Protein 7E4J (pdb70)

Sequence (176 aa):
MS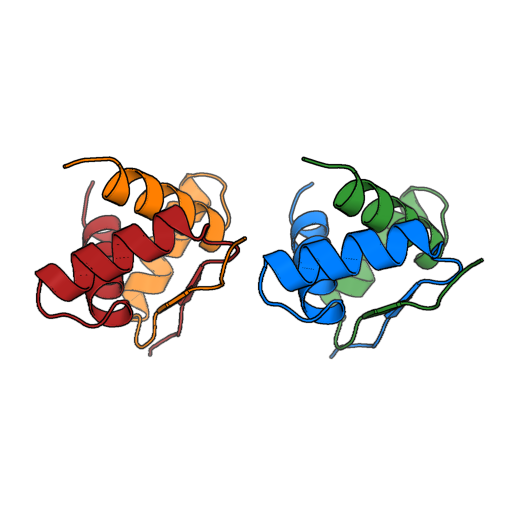AMVQIRNVPDELLHELKARAAAQRMSLSDFLLARLAEIAEEPMSAMVQIRNVPDELLHELKARAAAQRMSLSDFLLARLAEIAEEPMSAMVQIRNVPDELLHELKARAAAQRMSLSDFLLARLAEIAEEPMSAMVQIRNVPDELLHELKARAAAQRMSLSDFLLARLAEIAEEP

Radius of gyration: 18.6 Å; Cα contacts (8 Å, |Δi|>4): 212; chains: 4; bounding box: 45×41×49 Å

Organism: Mycobacterium tuberculosis (strain ATCC 25618 / H37Rv) (NCBI:txid83332)

Nearest PDB structures (foldseek):
  2bsq-assembly1_F  TM=9.456E-01  e=4.702E-01  Neisseria gonorrhoeae
  2bsq-assembly1_E  TM=9.578E-01  e=5.821E-01  Neisseria gonorrhoeae
  6gts-assembly1_C-2  TM=9.190E-01  e=1.468E+00  Escherichia coli
  7e4j-assembly1_C  TM=1.009E+00  e=2.025E-05  Mycobacterium tuberculosis
  2bsq-assembly1_E  TM=9.385E-01  e=6.826E-01  Neisseria gonorrhoeae

Secondary structure (DSSP, 8-state):
-EEEEEEEEEEHHHHHHHHHHHHHTT--HHHHHHHHHHHHHH--/-EEEEEEEEEEHHHHHHHHHHHHHTTS-HHHHHHHHHHHHHH--/-EEEEEEEEEEHHHHHHHHHHHHHTT--HHHHHHHHHHHHHH--/-EEEEEEEEEEHHHHHHHHHHHHHTT--HHHHHHHHHHHHHH--

Solvent-accessible surface area: 10746 Å² total; per-residue (Å²): 199,56,45,92,12,91,0,156,101,0,59,52,120,22,22,87,66,0,101,63,70,2,58,35,34,129,45,55,39,8,84,1,0,40,28,53,0,44,76,47,22,135,110,162,129,12,19,88,8,73,0,141,103,0,66,50,114,16,33,98,67,0,115,64,61,2,69,82,87,225,79,49,37,4,82,0,0,40,40,48,3,43,107,38,16,146,52,176,195,68,32,106,4,75,0,114,98,1,56,69,131,21,19,141,62,2,110,50,63,2,70,87,96,228,73,64,38,18,81,4,0,40,32,33,0,31,93,5,5,143,61,180,198,70,30,96,6,73,0,88,45,2,62,61,85,21,16,141,64,1,108,56,54,2,71,87,85,231,79,63,38,14,88,3,0,36,36,37,0,46,103,4,19,87,65,171

InterPro domains:
  IPR010985 Ribbon-helix-helix [SSF47598] (3-59)
  IPR053853 Antitoxin FitA-like, ribbon-helix-helix [PF22513] (3-39)

B-factor: mean 38.85, std 15.11, range [17.51, 97.87]

Structure (mmCIF, N/CA/C/O backbone):
data_7E4J
#
_entry.id   7E4J
#
_cell.length_a   34.660
_cell.length_b   34.660
_cell.length_c   162.227
_cell.angle_alpha   90.00
_cell.angle_beta   90.00
_cell.angle_gamma   90.00
#
_symmetry.space_group_name_H-M   'P 41'
#
loop_
_entity.id
_entity.type
_entity.pdbx_description
1 polymer Antitoxin
2 non-polymer 'ZINC ION'
3 water water
#
loop_
_atom_site.group_PDB
_atom_site.id
_atom_site.type_symbol
_atom_site.label_atom_id
_atom_site.label_alt_id
_atom_site.label_comp_id
_atom_site.label_asym_id
_atom_site.label_entity_id
_atom_site.label_seq_id
_atom_site.pdbx_PDB_ins_code
_atom_site.Cartn_x
_atom_site.Cartn_y
_atom_site.Cartn_z
_atom_site.occupancy
_atom_site.B_iso_or_equiv
_atom_site.auth_seq_id
_atom_site.auth_comp_id
_atom_site.auth_asym_id
_atom_site.auth_atom_id
_atom_site.pdbx_PDB_model_num
ATOM 1 N N . MET A 1 1 ? 20.840 18.308 27.799 1.00 33.88 1 MET A N 1
ATOM 2 C CA . MET A 1 1 ? 20.377 19.402 26.902 1.00 32.44 1 MET A CA 1
ATOM 3 C C . MET A 1 1 ? 19.921 18.849 25.552 1.00 30.39 1 MET A C 1
ATOM 4 O O . MET A 1 1 ? 20.149 17.686 25.315 1.00 33.24 1 MET A O 1
ATOM 9 N N . SER A 1 2 ? 19.285 19.669 24.723 1.00 30.41 2 SER A N 1
ATOM 10 C CA . SER A 1 2 ? 18.674 19.251 23.435 1.00 29.96 2 SER A CA 1
ATOM 11 C C . SER A 1 2 ? 18.623 20.433 22.466 1.00 29.02 2 SER A C 1
ATOM 12 O O . SER A 1 2 ? 18.826 21.608 22.912 1.00 28.97 2 SER A O 1
ATOM 15 N N . ALA A 1 3 ? 18.342 20.138 21.200 1.00 30.54 3 ALA A N 1
ATOM 16 C CA . ALA A 1 3 ? 18.249 21.146 20.113 1.00 33.12 3 ALA A CA 1
ATOM 17 C C . ALA A 1 3 ? 17.244 20.698 19.056 1.00 34.29 3 ALA A C 1
ATOM 18 O O . ALA A 1 3 ? 17.091 19.462 18.856 1.00 29.54 3 ALA A O 1
ATOM 20 N N . MET A 1 4 ? 16.579 21.685 18.458 1.00 35.79 4 MET A N 1
ATOM 21 C CA . MET A 1 4 ? 15.683 21.505 17.292 1.00 37.40 4 MET A CA 1
ATOM 22 C C . MET A 1 4 ? 16.541 21.247 16.057 1.00 37.24 4 MET A C 1
ATOM 23 O O . MET A 1 4 ? 17.529 21.973 15.853 1.00 41.12 4 MET A O 1
ATOM 28 N N . VAL A 1 5 ? 16.183 20.223 15.264 1.00 35.56 5 VAL A N 1
ATOM 29 C CA . VAL A 1 5 ? 16.957 19.791 14.068 1.00 37.06 5 VAL A CA 1
ATOM 30 C C . VAL A 1 5 ? 16.044 20.017 12.867 1.00 38.54 5 VAL A C 1
ATOM 31 O O . VAL A 1 5 ? 14.854 19.706 12.967 1.00 38.31 5 VAL A O 1
ATOM 35 N N . GLN A 1 6 ? 16.590 20.646 11.819 1.00 41.45 6 GLN A N 1
ATOM 36 C CA . GLN A 1 6 ? 15.865 21.024 10.586 1.00 44.12 6 GLN A CA 1
ATOM 37 C C . GLN A 1 6 ? 16.438 20.210 9.436 1.00 43.16 6 GLN A C 1
ATOM 38 O O . GLN A 1 6 ? 17.674 20.202 9.259 1.00 43.13 6 GLN A O 1
ATOM 44 N N . ILE A 1 7 ? 15.556 19.533 8.708 1.00 42.05 7 ILE A N 1
ATOM 45 C CA . ILE A 1 7 ? 15.885 18.714 7.510 1.00 39.27 7 ILE A CA 1
ATOM 46 C C . ILE A 1 7 ? 15.332 19.477 6.305 1.00 41.19 7 ILE A C 1
ATOM 47 O O . ILE A 1 7 ? 14.114 19.722 6.281 1.00 39.38 7 ILE A O 1
ATOM 52 N N . ARG A 1 8 ? 16.239 19.907 5.423 1.00 50.21 8 ARG A N 1
ATOM 53 C CA . ARG A 1 8 ? 15.975 20.747 4.232 1.00 53.36 8 ARG A CA 1
ATOM 54 C C . ARG A 1 8 ? 15.613 19.839 3.059 1.00 54.00 8 ARG A C 1
ATOM 55 O O . ARG A 1 8 ? 15.978 18.632 3.094 1.00 58.96 8 ARG A O 1
ATOM 63 N N . ASN A 1 9 ? 14.930 20.416 2.068 1.00 51.29 9 ASN A N 1
ATOM 64 C CA . ASN A 1 9 ? 14.645 19.804 0.744 1.00 51.60 9 ASN A CA 1
ATOM 65 C C . ASN A 1 9 ? 13.905 18.481 0.940 1.00 50.08 9 ASN A C 1
ATOM 66 O O . ASN A 1 9 ? 14.274 17.495 0.262 1.00 45.01 9 ASN A O 1
ATOM 71 N N . VAL A 1 10 ? 12.937 18.437 1.858 1.00 45.34 10 VAL A N 1
ATOM 72 C CA . VAL A 1 10 ? 12.013 17.278 1.956 1.00 41.13 10 VAL A CA 1
ATOM 73 C C . VAL A 1 10 ? 10.960 17.447 0.860 1.00 40.99 10 VAL A C 1
ATOM 74 O O . VAL A 1 10 ? 10.149 18.376 0.896 1.00 43.39 10 VAL A O 1
ATOM 78 N N . PRO A 1 11 ? 10.904 16.543 -0.139 1.00 41.92 11 PRO A N 1
ATOM 79 C CA . PRO A 1 11 ? 9.868 16.617 -1.179 1.00 40.84 11 PRO A CA 1
ATOM 80 C C . PRO A 1 11 ? 8.436 16.475 -0.623 1.00 37.82 11 PRO A C 1
ATOM 81 O O . PRO A 1 11 ? 8.217 15.770 0.369 1.00 33.01 11 PRO A O 1
ATOM 85 N N . ASP A 1 12 ? 7.486 17.184 -1.224 1.00 31.25 12 ASP A N 1
ATOM 86 C CA . ASP A 1 12 ? 6.053 17.193 -0.785 1.00 29.41 12 ASP A CA 1
ATOM 87 C C . ASP A 1 12 ? 5.539 15.757 -0.552 1.00 31.65 12 ASP A C 1
ATOM 88 O O . ASP A 1 12 ? 4.957 15.474 0.547 1.00 30.77 12 ASP A O 1
ATOM 93 N N . GLU A 1 13 ? 5.732 14.868 -1.526 1.00 35.07 13 GLU A N 1
ATOM 94 C CA . GLU A 1 13 ? 5.173 13.489 -1.467 1.00 37.89 13 GLU A CA 1
ATOM 95 C C . GLU A 1 13 ? 5.734 12.812 -0.210 1.00 37.46 13 GLU A C 1
ATOM 96 O O . GLU A 1 13 ? 4.941 12.189 0.534 1.00 35.46 13 GLU A O 1
ATOM 102 N N . LEU A 1 14 ? 7.047 12.918 -0.000 1.00 36.86 14 LEU A N 1
ATOM 103 C CA . LEU A 1 14 ? 7.703 12.295 1.162 1.00 35.44 14 LEU A CA 1
ATOM 104 C C . LEU A 1 14 ? 7.113 12.889 2.450 1.00 31.61 14 LEU A C 1
ATOM 105 O O . LEU A 1 14 ? 6.817 12.088 3.358 1.00 33.80 14 LEU A O 1
ATOM 110 N N . LEU A 1 15 ? 6.976 14.214 2.534 1.00 30.67 15 LEU A N 1
ATOM 111 C CA . LEU A 1 15 ? 6.494 14.833 3.795 1.00 30.16 15 LEU A CA 1
ATOM 112 C C . LEU A 1 15 ? 5.083 14.330 4.137 1.00 26.15 15 LEU A C 1
ATOM 113 O O . LEU A 1 15 ? 4.803 13.992 5.306 1.00 25.56 15 LEU A O 1
ATOM 118 N N . HIS A 1 16 ? 4.200 14.260 3.164 1.00 28.83 16 HIS A N 1
ATOM 119 C CA . HIS A 1 16 ? 2.813 13.771 3.366 1.00 26.68 16 HIS A CA 1
ATOM 120 C C . HIS A 1 16 ? 2.816 12.320 3.812 1.00 27.72 16 HIS A C 1
ATOM 121 O O . HIS A 1 16 ? 1.984 11.978 4.690 1.00 30.83 16 HIS A O 1
ATOM 128 N N . GLU A 1 17 ? 3.715 11.508 3.256 1.00 26.61 17 GLU A N 1
ATOM 129 C CA . GLU A 1 17 ? 3.816 10.067 3.620 1.00 27.10 17 GLU A CA 1
ATOM 130 C C . GLU A 1 17 ? 4.219 9.983 5.100 1.00 24.23 17 GLU A C 1
ATOM 131 O O . GLU A 1 17 ? 3.573 9.253 5.836 1.00 26.68 17 GLU A O 1
ATOM 137 N N . LEU A 1 18 ? 5.208 10.761 5.508 1.00 24.48 18 LEU A N 1
ATOM 138 C CA . LEU A 1 18 ? 5.673 10.748 6.919 1.00 24.41 18 LEU A CA 1
ATOM 139 C C . LEU A 1 18 ? 4.538 11.222 7.854 1.00 23.11 18 LEU A C 1
ATOM 140 O O . LEU A 1 18 ? 4.408 10.638 8.981 1.00 24.12 18 LEU A O 1
ATOM 145 N N . LYS A 1 19 ? 3.835 12.314 7.517 1.00 24.92 19 LYS A N 1
ATOM 146 C CA . LYS A 1 19 ? 2.739 12.856 8.369 1.00 24.36 19 LYS A CA 1
ATOM 147 C C . LYS A 1 19 ? 1.653 11.770 8.541 1.00 23.09 19 LYS A C 1
ATOM 148 O O . LYS A 1 19 ? 1.126 11.554 9.634 1.00 23.60 19 LYS A O 1
ATOM 154 N N . ALA A 1 20 ? 1.325 11.033 7.488 1.00 24.10 20 ALA A N 1
ATOM 155 C CA . ALA A 1 20 ? 0.333 9.932 7.539 1.00 25.22 20 ALA A CA 1
ATOM 156 C C . ALA A 1 20 ? 0.839 8.838 8.508 1.00 23.23 20 ALA A C 1
ATOM 157 O O . ALA A 1 20 ? 0.090 8.334 9.315 1.00 24.35 20 ALA A O 1
ATOM 159 N N . ARG A 1 21 ? 2.100 8.469 8.425 1.00 24.81 21 ARG A N 1
ATOM 160 C CA . ARG A 1 21 ? 2.726 7.436 9.308 1.00 22.45 21 ARG A CA 1
ATOM 161 C C . ARG A 1 21 ? 2.689 7.913 10.767 1.00 21.45 21 ARG A C 1
ATOM 162 O O . ARG A 1 21 ? 2.377 7.091 11.640 1.00 20.48 21 ARG A O 1
ATOM 170 N N . ALA A 1 22 ? 2.952 9.193 11.005 1.00 19.60 22 ALA A N 1
ATOM 171 C CA . ALA A 1 22 ? 2.965 9.742 12.388 1.00 21.71 22 ALA A CA 1
ATOM 172 C C . ALA A 1 22 ? 1.529 9.626 12.929 1.00 21.30 22 ALA A C 1
ATOM 173 O O . ALA A 1 22 ? 1.329 9.107 14.057 1.00 20.08 22 ALA A O 1
ATOM 175 N N . ALA A 1 23 ? 0.549 10.093 12.155 1.00 24.64 23 ALA A N 1
ATOM 176 C CA . ALA A 1 23 ? -0.886 10.120 12.518 1.00 22.35 23 ALA A CA 1
ATOM 177 C C . ALA A 1 23 ? -1.369 8.682 12.765 1.00 21.01 23 ALA A C 1
ATOM 178 O O . ALA A 1 23 ? -2.171 8.474 13.666 1.00 24.15 23 ALA A O 1
ATOM 180 N N . ALA A 1 24 ? -0.901 7.702 11.995 1.00 22.15 24 ALA A N 1
ATOM 181 C CA . ALA A 1 24 ? -1.284 6.282 12.131 1.00 22.85 24 ALA A CA 1
ATOM 182 C C . ALA A 1 24 ? -0.830 5.806 13.519 1.00 22.07 24 ALA A C 1
ATOM 183 O O . ALA A 1 24 ? -1.497 4.917 14.066 1.00 25.08 24 ALA A O 1
ATOM 185 N N . GLN A 1 25 ? 0.298 6.319 14.016 1.00 22.99 25 GLN A N 1
ATOM 186 C CA . GLN A 1 25 ? 0.799 5.999 15.394 1.00 23.92 25 GLN A CA 1
ATOM 187 C C . GLN A 1 25 ? 0.237 6.966 16.456 1.00 24.34 25 GLN A C 1
ATOM 188 O O . GLN A 1 25 ? 0.657 6.859 17.664 1.00 24.59 25 GLN A O 1
ATOM 194 N N . ARG A 1 26 ? -0.655 7.870 16.062 1.00 23.48 26 ARG A N 1
ATOM 195 C CA . ARG A 1 26 ? -1.324 8.897 16.916 1.00 24.71 26 ARG A CA 1
ATOM 196 C C . ARG A 1 26 ? -0.262 9.762 17.602 1.00 26.66 26 ARG A C 1
ATOM 197 O O . ARG A 1 26 ? -0.317 9.948 18.828 1.00 26.32 26 ARG A O 1
ATOM 205 N N . MET A 1 27 ? 0.673 10.269 16.805 1.00 26.15 27 MET A N 1
ATOM 206 C CA . MET A 1 27 ? 1.807 11.129 17.216 1.00 28.03 27 MET A CA 1
ATOM 207 C C . MET A 1 27 ? 1.933 12.322 16.295 1.00 25.03 27 MET A C 1
ATOM 208 O O . MET A 1 27 ? 1.637 12.186 15.092 1.00 26.43 27 MET A O 1
ATOM 213 N N . SER A 1 28 ? 2.514 13.399 16.826 1.00 24.76 28 SER A N 1
ATOM 214 C CA . SER A 1 28 ? 3.025 14.532 16.025 1.00 26.91 28 SER A CA 1
ATOM 215 C C . SER A 1 28 ? 4.125 14.011 15.080 1.00 24.31 28 SER A C 1
ATOM 216 O O . SER A 1 28 ? 4.759 12.976 15.419 1.00 23.56 28 SER A O 1
ATOM 219 N N . LEU A 1 29 ? 4.291 14.633 13.891 1.00 27.27 29 LEU A N 1
ATOM 220 C CA . LEU A 1 29 ? 5.433 14.336 12.988 1.00 27.16 29 LEU A CA 1
ATOM 221 C C . LEU A 1 29 ? 6.761 14.368 13.770 1.00 25.62 29 LEU A C 1
ATOM 222 O O . LEU A 1 29 ? 7.575 13.425 13.597 1.00 24.58 29 LEU A O 1
ATOM 227 N N . SER A 1 30 ? 6.990 15.414 14.580 1.00 26.01 30 SER A N 1
ATOM 228 C CA . SER A 1 30 ? 8.239 15.594 15.377 1.00 27.04 30 SER A CA 1
ATOM 229 C C . SER A 1 30 ? 8.437 14.401 16.324 1.00 26.67 30 SER A C 1
ATOM 230 O O . SER A 1 30 ? 9.522 13.820 16.293 1.00 26.51 30 SER A O 1
ATOM 233 N N . ASP A 1 31 ? 7.397 14.004 17.076 1.00 28.92 31 ASP A N 1
ATOM 234 C CA . ASP A 1 31 ? 7.497 12.874 18.051 1.00 27.99 31 ASP A CA 1
ATOM 235 C C . ASP A 1 31 ? 7.802 11.575 17.293 1.00 24.89 31 ASP A C 1
ATOM 236 O O . ASP A 1 31 ? 8.715 10.820 17.708 1.00 25.24 31 ASP A O 1
ATOM 241 N N . PHE A 1 32 ? 7.129 11.375 16.150 1.00 24.55 32 PHE A N 1
ATOM 242 C CA . PHE A 1 32 ? 7.272 10.154 15.329 1.00 24.95 32 PHE A CA 1
ATOM 243 C C . PHE A 1 32 ? 8.732 10.064 14.849 1.00 23.86 32 PHE A C 1
ATOM 244 O O . PHE A 1 32 ? 9.378 9.011 14.968 1.00 25.95 32 PHE A O 1
ATOM 252 N N . LEU A 1 33 ? 9.240 11.166 14.314 1.00 26.07 33 LEU A N 1
ATOM 253 C CA . LEU A 1 33 ? 10.589 11.214 13.707 1.00 27.73 33 LEU A CA 1
ATOM 254 C C . LEU A 1 33 ? 11.639 11.058 14.813 1.00 24.90 33 LEU A C 1
ATOM 255 O O . LEU A 1 33 ? 12.618 10.251 14.621 1.00 26.80 33 LEU A O 1
ATOM 260 N N . LEU A 1 34 ? 11.409 11.718 15.939 1.00 26.74 34 LEU A N 1
ATOM 261 C CA . LEU A 1 34 ? 12.360 11.610 17.073 1.00 27.17 34 LEU A CA 1
ATOM 262 C C . LEU A 1 34 ? 12.462 10.135 17.475 1.00 26.45 34 LEU A C 1
ATOM 263 O O . LEU A 1 34 ? 13.591 9.633 17.612 1.00 27.19 34 LEU A O 1
ATOM 268 N N . ALA A 1 35 ? 11.332 9.442 17.600 1.00 26.24 35 ALA A N 1
ATOM 269 C CA . ALA A 1 35 ? 11.295 8.032 18.060 1.00 30.47 35 ALA A CA 1
ATOM 270 C C . ALA A 1 35 ? 12.006 7.126 17.060 1.00 29.28 35 ALA A C 1
ATOM 271 O O . ALA A 1 35 ? 12.757 6.245 17.522 1.00 33.56 35 ALA A O 1
ATOM 273 N N . ARG A 1 36 ? 11.830 7.349 15.753 1.00 30.40 36 ARG A N 1
ATOM 274 C CA . ARG A 1 36 ? 12.443 6.480 14.709 1.00 35.40 36 ARG A CA 1
ATOM 275 C C . ARG A 1 36 ? 13.959 6.707 14.681 1.00 34.43 36 ARG A C 1
ATOM 276 O O . ARG A 1 36 ? 14.716 5.703 14.585 1.00 36.06 36 ARG A O 1
ATOM 284 N N . LEU A 1 37 ? 14.385 7.975 14.769 1.00 30.39 37 LEU A N 1
ATOM 285 C CA . LEU A 1 37 ? 15.825 8.305 14.788 1.00 31.55 37 LEU A CA 1
ATOM 286 C C . LEU A 1 37 ? 16.463 7.682 16.027 1.00 30.40 37 LEU A C 1
ATOM 287 O O . LEU A 1 37 ? 17.578 7.192 15.918 1.00 33.79 37 LEU A O 1
ATOM 292 N N . ALA A 1 38 ? 15.764 7.641 17.154 1.00 30.19 38 ALA A N 1
ATOM 293 C CA . ALA A 1 38 ? 16.311 7.057 18.398 1.00 30.41 38 ALA A CA 1
ATOM 294 C C . ALA A 1 38 ? 16.483 5.543 18.218 1.00 34.84 38 ALA A C 1
ATOM 295 O O . ALA A 1 38 ? 17.515 4.999 18.674 1.00 33.87 38 ALA A O 1
ATOM 297 N N . GLU A 1 39 ? 15.521 4.879 17.567 1.00 35.69 39 GLU A N 1
ATOM 298 C CA . GLU A 1 39 ? 15.603 3.432 17.243 1.00 42.26 39 GLU A CA 1
ATOM 299 C C . GLU A 1 39 ? 16.800 3.186 16.319 1.00 41.67 39 GLU A C 1
ATOM 300 O O . GLU A 1 39 ? 17.562 2.240 16.599 1.00 45.32 39 GLU A O 1
ATOM 306 N N . ILE A 1 40 ? 16.957 3.994 15.266 1.00 38.66 40 ILE A N 1
ATOM 307 C CA . ILE A 1 40 ? 18.095 3.883 14.300 1.00 44.20 40 ILE A CA 1
ATOM 308 C C . ILE A 1 40 ? 19.421 3.947 15.069 1.00 43.45 40 ILE A C 1
ATOM 309 O O . ILE A 1 40 ? 20.268 3.065 14.871 1.00 42.66 40 ILE A O 1
ATOM 314 N N . ALA A 1 41 ? 19.578 4.950 15.936 1.00 42.92 41 ALA A N 1
ATOM 315 C CA . ALA A 1 41 ? 20.821 5.239 16.690 1.00 42.69 41 ALA A CA 1
ATOM 316 C C . ALA A 1 41 ? 21.137 4.117 17.689 1.00 46.32 41 ALA A C 1
ATOM 317 O O . ALA A 1 41 ? 22.325 3.977 18.036 1.00 44.88 41 ALA A O 1
ATOM 319 N N . GLU A 1 42 ? 20.127 3.352 18.133 1.00 53.08 42 GLU A N 1
ATOM 320 C CA . GLU A 1 42 ? 20.266 2.322 19.204 1.00 59.20 42 GLU A CA 1
ATOM 321 C C . GLU A 1 42 ? 20.852 1.014 18.639 1.00 61.24 42 GLU A C 1
ATOM 322 O O . GLU A 1 42 ? 21.559 0.311 19.380 1.00 64.18 42 GLU A O 1
ATOM 328 N N . GLU A 1 43 ? 20.572 0.684 17.378 1.00 62.61 43 GLU A N 1
ATOM 329 C CA . GLU A 1 43 ? 21.112 -0.523 16.684 1.00 67.98 43 GLU A CA 1
ATOM 330 C C . GLU A 1 43 ? 22.525 -0.221 16.185 1.00 65.78 43 GLU A C 1
ATOM 331 O O . GLU A 1 43 ? 22.851 0.931 15.925 1.00 67.00 43 GLU A O 1
ATOM 337 N N . PRO A 1 44 ? 23.411 -1.235 16.013 1.00 65.92 44 PRO A N 1
ATOM 338 C CA . PRO A 1 44 ? 24.687 -1.048 15.314 1.00 64.65 44 PRO A CA 1
ATOM 339 C C . PRO A 1 44 ? 24.527 -0.840 13.798 1.00 68.94 44 PRO A C 1
ATOM 340 O O . PRO A 1 44 ? 23.426 -0.684 13.253 1.00 58.82 44 PRO A O 1
ATOM 344 N N . MET B 1 1 ? -3.109 1.124 12.160 1.00 30.56 1 MET B N 1
ATOM 345 C CA . MET B 1 1 ? -2.866 2.170 13.158 1.00 26.86 1 MET B CA 1
ATOM 346 C C . MET B 1 1 ? -2.447 1.540 14.485 1.00 26.25 1 MET B C 1
ATOM 347 O O . MET B 1 1 ? -2.639 0.350 14.651 1.00 27.37 1 MET B O 1
ATOM 352 N N . SER B 1 2 ? -1.857 2.342 15.359 1.00 26.20 2 SER B N 1
ATOM 353 C CA . SER B 1 2 ? -1.257 1.875 16.633 1.00 24.54 2 SER B CA 1
ATOM 354 C C . SER B 1 2 ? -1.268 2.991 17.665 1.00 24.83 2 SER B C 1
ATOM 355 O O . SER B 1 2 ? -1.489 4.163 17.321 1.00 25.05 2 SER B O 1
ATOM 358 N N . ALA B 1 3 ? -0.915 2.613 18.902 1.00 26.67 3 ALA B N 1
ATOM 359 C CA . ALA B 1 3 ? -0.904 3.542 20.053 1.00 27.93 3 ALA B CA 1
ATOM 360 C C . ALA B 1 3 ? 0.228 3.189 21.005 1.00 28.97 3 ALA B C 1
ATOM 361 O O . ALA B 1 3 ? 0.587 2.000 21.103 1.00 28.76 3 ALA B O 1
ATOM 363 N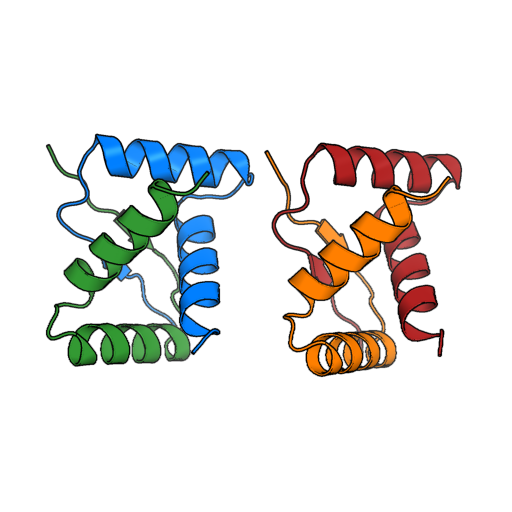 N . MET B 1 4 ? 0.717 4.214 21.698 1.00 30.92 4 MET B N 1
ATOM 364 C CA . MET B 1 4 ? 1.538 4.076 22.929 1.00 32.98 4 MET B CA 1
ATOM 365 C C . MET B 1 4 ? 0.609 3.623 24.061 1.00 33.31 4 MET B C 1
ATOM 366 O O . MET B 1 4 ? -0.487 4.187 24.204 1.00 33.75 4 MET B O 1
ATOM 371 N N . VAL B 1 5 ? 1.071 2.658 24.859 1.00 32.30 5 VAL B N 1
ATOM 372 C CA . VAL B 1 5 ? 0.384 2.219 26.104 1.00 30.50 5 VAL B CA 1
ATOM 373 C C . VAL B 1 5 ? 1.281 2.632 27.271 1.00 30.46 5 VAL B C 1
ATOM 374 O O . VAL B 1 5 ? 2.506 2.466 27.150 1.00 28.82 5 VAL B O 1
ATOM 378 N N . GLN B 1 6 ? 0.673 3.232 28.305 1.00 34.91 6 GLN B N 1
ATOM 379 C CA . GLN B 1 6 ? 1.391 3.724 29.509 1.00 36.98 6 GLN B CA 1
ATOM 380 C C . GLN B 1 6 ? 0.946 2.892 30.707 1.00 36.65 6 GLN B C 1
ATOM 381 O O . GLN B 1 6 ? -0.276 2.817 30.931 1.00 41.02 6 GLN B O 1
ATOM 387 N N . ILE B 1 7 ? 1.897 2.287 31.418 1.00 37.22 7 ILE B N 1
ATOM 388 C CA . ILE B 1 7 ? 1.627 1.527 32.674 1.00 36.12 7 ILE B CA 1
ATOM 389 C C . ILE B 1 7 ? 2.226 2.340 33.822 1.00 39.87 7 ILE B C 1
ATOM 390 O O . ILE B 1 7 ? 3.441 2.522 33.821 1.00 36.58 7 ILE B O 1
ATOM 395 N N . ARG B 1 8 ? 1.376 2.875 34.702 1.00 42.90 8 ARG B N 1
ATOM 396 C CA . ARG B 1 8 ? 1.766 3.730 35.857 1.00 45.27 8 ARG B CA 1
ATOM 397 C C . ARG B 1 8 ? 2.030 2.829 37.056 1.00 44.09 8 ARG B C 1
ATOM 398 O O . ARG B 1 8 ? 1.547 1.671 37.058 1.00 39.15 8 ARG B O 1
ATOM 406 N N . ASN B 1 9 ? 2.787 3.362 38.021 1.00 49.55 9 ASN B N 1
ATOM 407 C CA . ASN B 1 9 ? 3.032 2.755 39.355 1.00 49.94 9 ASN B CA 1
ATOM 408 C C . ASN B 1 9 ? 3.639 1.369 39.166 1.00 48.05 9 ASN B C 1
ATOM 409 O O . ASN B 1 9 ? 3.211 0.436 39.877 1.00 44.39 9 ASN B O 1
ATOM 414 N N . VAL B 1 10 ? 4.591 1.240 38.234 1.00 41.41 10 VAL B N 1
ATOM 415 C CA . VAL B 1 10 ? 5.444 0.030 38.135 1.00 38.08 10 VAL B CA 1
ATOM 416 C C . VAL B 1 10 ? 6.481 0.112 39.254 1.00 33.30 10 VAL B C 1
ATOM 417 O O . VAL B 1 10 ? 7.337 0.999 39.267 1.00 38.10 10 VAL B O 1
ATOM 421 N N . PRO B 1 11 ? 6.460 -0.839 40.209 1.00 34.87 11 PRO B N 1
ATOM 422 C CA . PRO B 1 11 ? 7.443 -0.879 41.298 1.00 35.72 11 PRO B CA 1
ATOM 423 C C . PRO B 1 11 ? 8.890 -1.026 40.785 1.00 34.93 11 PRO B C 1
ATOM 424 O O . PRO B 1 11 ? 9.135 -1.667 39.759 1.00 31.31 11 PRO B O 1
ATOM 428 N N . ASP B 1 12 ? 9.824 -0.365 41.447 1.00 34.13 12 ASP B N 1
ATOM 429 C CA . ASP B 1 12 ? 11.241 -0.260 40.980 1.00 34.49 12 ASP B CA 1
ATOM 430 C C . ASP B 1 12 ? 11.818 -1.661 40.720 1.00 31.75 12 ASP B C 1
ATOM 431 O O . ASP B 1 12 ? 12.434 -1.887 39.633 1.00 31.06 12 ASP B O 1
ATOM 436 N N . GLU B 1 13 ? 11.628 -2.597 41.644 1.00 31.64 13 GLU B N 1
ATOM 437 C CA . GLU B 1 13 ? 12.187 -3.971 41.528 1.00 29.13 13 GLU B CA 1
ATOM 438 C C . 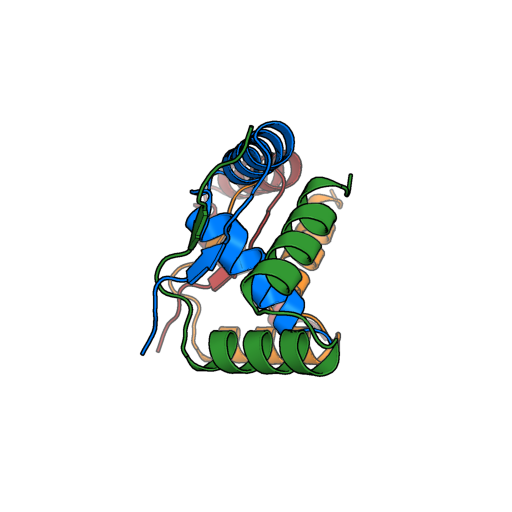GLU B 1 13 ? 11.655 -4.587 40.220 1.00 24.82 13 GLU B C 1
ATOM 439 O O . GLU B 1 13 ? 12.421 -5.180 39.525 1.00 24.43 13 GLU B O 1
ATOM 445 N N . LEU B 1 14 ? 10.354 -4.509 40.018 1.00 25.45 14 LEU B N 1
ATOM 446 C CA . LEU B 1 14 ? 9.714 -5.070 38.816 1.00 23.79 14 LEU B CA 1
ATOM 447 C C . LEU B 1 14 ? 10.321 -4.395 37.597 1.00 22.44 14 LEU B C 1
ATOM 448 O O . LEU B 1 14 ? 10.562 -5.160 36.567 1.00 21.15 14 LEU B O 1
ATOM 453 N N . LEU B 1 15 ? 10.466 -3.067 37.568 1.00 22.88 15 LEU B N 1
ATOM 454 C CA . LEU B 1 15 ? 11.016 -2.426 36.328 1.00 23.07 15 LEU B CA 1
ATOM 455 C C . LEU B 1 15 ? 12.400 -3.027 35.969 1.00 21.57 15 LEU B C 1
ATOM 456 O O . LEU B 1 15 ? 12.641 -3.430 34.830 1.00 23.11 15 LEU B O 1
ATOM 461 N N . HIS B 1 16 ? 13.283 -3.124 36.931 1.00 22.14 16 HIS B N 1
ATOM 462 C CA . HIS B 1 16 ? 14.658 -3.655 36.773 1.00 21.32 16 HIS B CA 1
ATOM 463 C C . HIS B 1 16 ? 14.570 -5.123 36.321 1.00 21.22 16 HIS B C 1
ATOM 464 O O . HIS B 1 16 ? 15.410 -5.558 35.532 1.00 22.08 16 HIS B O 1
ATOM 471 N N . GLU B 1 17 ? 13.651 -5.907 36.860 1.00 22.75 17 GLU B N 1
ATOM 472 C CA . GLU B 1 17 ? 13.459 -7.347 36.483 1.00 21.96 17 GLU B CA 1
ATOM 473 C C . GLU B 1 17 ? 13.110 -7.426 34.989 1.00 19.98 17 GLU B C 1
ATOM 474 O O . GLU B 1 17 ? 13.782 -8.178 34.289 1.00 23.47 17 GLU B O 1
ATOM 480 N N . LEU B 1 18 ? 12.141 -6.644 34.540 1.00 20.03 18 LEU B N 1
ATOM 481 C CA . LEU B 1 18 ? 11.746 -6.638 33.105 1.00 20.59 18 LEU B CA 1
ATOM 482 C C . LEU B 1 18 ? 12.925 -6.163 32.243 1.00 20.70 18 LEU B C 1
ATOM 483 O O . LEU B 1 18 ? 13.075 -6.734 31.126 1.00 19.59 18 LEU B O 1
ATOM 488 N N . LYS B 1 19 ? 13.624 -5.095 32.609 1.00 20.28 19 LYS B N 1
ATOM 489 C CA . LYS B 1 19 ? 14.786 -4.544 31.856 1.00 21.09 19 LYS B CA 1
ATOM 490 C C . LYS B 1 19 ? 15.832 -5.650 31.671 1.00 21.11 19 LYS B C 1
ATOM 491 O O . LYS B 1 19 ? 16.355 -5.868 30.562 1.00 22.05 19 LYS B O 1
ATOM 497 N N . ALA B 1 20 ? 16.108 -6.427 32.712 1.00 21.16 20 ALA B N 1
ATOM 498 C CA . ALA B 1 20 ? 17.101 -7.518 32.678 1.00 22.49 20 ALA B CA 1
ATOM 499 C C . ALA B 1 20 ? 16.605 -8.597 31.697 1.00 21.81 20 ALA B C 1
ATOM 500 O O . ALA B 1 20 ? 17.373 -9.104 30.914 1.00 23.42 20 ALA B O 1
ATOM 502 N N . ARG B 1 21 ? 15.302 -8.942 31.766 1.00 22.73 21 ARG B N 1
ATOM 503 C CA . ARG B 1 21 ? 14.683 -9.961 30.885 1.00 23.74 21 ARG B CA 1
ATOM 504 C C . ARG B 1 21 ? 14.780 -9.483 29.433 1.00 24.02 21 ARG B C 1
ATOM 505 O O . ARG B 1 21 ? 15.108 -10.321 28.578 1.00 27.32 21 ARG B O 1
ATOM 513 N N . ALA B 1 22 ? 14.536 -8.215 29.163 1.00 22.27 22 ALA B N 1
ATOM 514 C CA . ALA B 1 22 ? 14.523 -7.673 27.769 1.00 21.18 22 ALA B CA 1
ATOM 515 C C . ALA B 1 22 ? 15.979 -7.755 27.258 1.00 21.14 22 ALA B C 1
ATOM 516 O O . ALA B 1 22 ? 16.197 -8.243 26.126 1.00 21.17 22 ALA B O 1
ATOM 518 N N . ALA B 1 23 ? 16.960 -7.341 28.066 1.00 21.44 23 ALA B N 1
ATOM 519 C CA . ALA B 1 23 ? 18.392 -7.325 27.727 1.00 19.85 23 ALA B CA 1
ATOM 520 C C . ALA B 1 23 ? 18.855 -8.761 27.444 1.00 20.31 23 ALA B C 1
ATOM 521 O O . ALA B 1 23 ? 19.629 -8.978 26.488 1.00 25.20 23 ALA B O 1
ATOM 523 N N . ALA B 1 24 ? 18.372 -9.748 28.208 1.00 22.19 24 ALA B N 1
ATOM 524 C CA . ALA B 1 24 ? 18.734 -11.165 28.052 1.00 23.38 24 ALA B CA 1
ATOM 525 C C . ALA B 1 24 ? 18.250 -11.622 26.660 1.00 23.38 24 ALA B C 1
ATOM 526 O O . ALA B 1 24 ? 18.868 -12.514 26.104 1.00 27.37 24 ALA B O 1
ATOM 528 N N . GLN B 1 25 ? 17.144 -11.058 26.161 1.00 23.50 25 GLN B N 1
ATOM 529 C CA . GLN B 1 25 ? 16.585 -11.358 24.802 1.00 24.90 25 GLN B CA 1
ATOM 530 C C . GLN B 1 25 ? 17.155 -10.434 23.715 1.00 26.35 25 GLN B C 1
ATOM 531 O O . GLN B 1 25 ? 16.692 -10.587 22.520 1.00 28.02 25 GLN B O 1
ATOM 537 N N . ARG B 1 26 ? 18.109 -9.562 24.065 1.00 25.83 26 ARG B N 1
ATOM 538 C CA . ARG B 1 26 ? 18.764 -8.568 23.165 1.00 25.24 26 ARG B CA 1
ATOM 539 C C . ARG B 1 26 ? 17.685 -7.682 22.508 1.00 25.41 26 ARG B C 1
ATOM 540 O O . ARG B 1 26 ? 17.659 -7.559 21.202 1.00 26.53 26 ARG B O 1
ATOM 548 N N . MET B 1 27 ? 16.759 -7.170 23.313 1.00 24.01 27 MET B N 1
ATOM 549 C CA . MET B 1 27 ? 15.620 -6.316 22.902 1.00 27.03 27 MET B CA 1
ATOM 550 C C . MET B 1 27 ? 15.528 -5.105 23.810 1.00 25.28 27 MET B C 1
ATOM 551 O O . MET B 1 27 ? 15.808 -5.249 25.022 1.00 26.10 27 MET B O 1
ATOM 556 N N . SER B 1 28 ? 14.960 -4.029 23.279 1.00 27.74 28 SER B N 1
ATOM 557 C CA . SER B 1 28 ? 14.458 -2.884 24.073 1.00 27.79 28 SER B CA 1
ATOM 558 C C . SER B 1 28 ? 13.351 -3.398 25.012 1.00 27.36 28 SER B C 1
ATOM 559 O O . SER B 1 28 ? 12.694 -4.410 24.656 1.00 27.22 28 SER B O 1
ATOM 562 N N . LEU B 1 29 ? 13.187 -2.779 26.187 1.00 27.27 29 LEU B N 1
ATOM 563 C CA . LEU B 1 29 ? 12.036 -3.050 27.097 1.00 26.52 29 LEU B CA 1
ATOM 564 C C . LEU B 1 29 ? 10.707 -2.989 26.326 1.00 25.93 29 LEU B C 1
ATOM 565 O O . LEU B 1 29 ? 9.888 -3.906 26.490 1.00 23.56 29 LEU B O 1
ATOM 570 N N . SER B 1 30 ? 10.489 -1.944 25.521 1.00 25.51 30 SER B N 1
ATOM 571 C CA . SER B 1 30 ? 9.233 -1.733 24.741 1.00 26.23 30 SER B CA 1
ATOM 572 C C . SER B 1 30 ? 9.011 -2.927 23.798 1.00 26.88 30 SER B C 1
ATOM 573 O O . SER B 1 30 ? 7.914 -3.485 23.815 1.00 25.91 30 SER B O 1
ATOM 576 N N . ASP B 1 31 ? 10.040 -3.347 23.045 1.00 29.05 31 ASP B N 1
ATOM 577 C CA . ASP B 1 31 ? 9.902 -4.468 22.073 1.00 28.63 31 ASP B CA 1
ATOM 578 C C . ASP B 1 31 ? 9.624 -5.766 22.823 1.00 25.44 31 ASP B C 1
ATOM 579 O O . ASP B 1 31 ? 8.737 -6.525 22.396 1.00 25.76 31 ASP B O 1
ATOM 584 N N . PHE B 1 32 ? 10.314 -5.973 23.953 1.00 24.49 32 PHE B N 1
ATOM 585 C CA . PHE B 1 32 ? 10.143 -7.178 24.813 1.00 24.21 32 PHE B CA 1
ATOM 586 C C . PHE B 1 32 ? 8.682 -7.253 25.281 1.00 22.86 32 PHE B C 1
ATOM 587 O O . PHE B 1 32 ? 8.030 -8.299 25.149 1.00 22.49 32 PHE B O 1
ATOM 595 N N . LEU B 1 33 ? 8.179 -6.133 25.795 1.00 24.57 33 LEU B N 1
ATOM 596 C CA . LEU B 1 33 ? 6.827 -6.063 26.396 1.00 25.34 33 LEU B CA 1
ATOM 597 C C . LEU B 1 33 ? 5.792 -6.234 25.274 1.00 23.14 33 LEU B C 1
ATOM 598 O O . LEU B 1 33 ? 4.794 -7.019 25.460 1.00 25.64 33 LEU B O 1
ATOM 603 N N . LEU B 1 34 ? 6.028 -5.591 24.131 1.00 26.42 34 LEU B N 1
ATOM 604 C CA . LEU B 1 34 ? 5.083 -5.710 22.987 1.00 25.91 34 LEU B CA 1
ATOM 605 C C . LEU B 1 34 ? 4.968 -7.197 22.629 1.00 23.96 34 LEU B C 1
ATOM 606 O O . LEU B 1 34 ? 3.844 -7.686 22.533 1.00 23.61 34 LEU B O 1
ATOM 611 N N . ALA B 1 35 ? 6.101 -7.906 22.525 1.00 25.21 35 ALA B N 1
ATOM 612 C CA . ALA B 1 35 ? 6.124 -9.315 22.058 1.00 27.60 35 ALA B CA 1
ATOM 613 C C . ALA B 1 35 ? 5.391 -10.205 23.062 1.00 27.63 35 ALA B C 1
ATOM 614 O O . ALA B 1 35 ? 4.609 -11.078 22.600 1.00 29.48 35 ALA B O 1
ATOM 616 N N . ARG B 1 36 ? 5.588 -9.981 24.365 1.00 27.16 36 ARG B N 1
ATOM 617 C CA . ARG B 1 36 ? 4.961 -10.813 25.425 1.00 32.48 36 ARG B CA 1
ATOM 618 C C . ARG B 1 36 ? 3.452 -10.575 25.473 1.00 29.68 36 ARG B C 1
ATOM 619 O O . ARG B 1 36 ? 2.692 -11.570 25.595 1.00 31.27 36 ARG B O 1
ATOM 627 N N . LEU B 1 37 ? 3.035 -9.310 25.362 1.00 25.84 37 LEU B N 1
ATOM 628 C CA . LEU B 1 37 ? 1.597 -8.969 25.386 1.00 29.30 37 LEU B CA 1
ATOM 629 C C . LEU B 1 37 ? 0.939 -9.581 24.159 1.00 27.59 37 LEU B C 1
ATOM 630 O O . LEU B 1 37 ? -0.190 -10.058 24.296 1.00 33.88 37 LEU B O 1
ATOM 635 N N . ALA B 1 38 ? 1.631 -9.643 23.027 1.00 28.86 38 ALA B N 1
ATOM 636 C CA . ALA B 1 38 ? 1.055 -10.241 21.801 1.00 30.69 38 ALA B CA 1
ATOM 637 C C . ALA B 1 38 ? 0.857 -11.748 22.006 1.00 33.59 38 ALA B C 1
ATOM 638 O O . ALA B 1 38 ? -0.193 -12.281 21.591 1.00 34.85 38 ALA B O 1
ATOM 640 N N . GLU B 1 39 ? 1.818 -12.416 22.644 1.00 35.85 39 GLU B N 1
ATOM 641 C CA . GLU B 1 39 ? 1.720 -13.861 22.988 1.00 41.54 39 GLU B CA 1
ATOM 642 C C . GLU B 1 39 ? 0.539 -14.086 23.939 1.00 44.73 39 GLU B C 1
ATOM 643 O O . GLU B 1 39 ? -0.247 -15.019 23.682 1.00 51.00 39 GLU B O 1
ATOM 649 N N . ILE B 1 40 ? 0.410 -13.264 24.980 1.00 47.65 40 ILE B N 1
ATOM 650 C CA . ILE B 1 40 ? -0.705 -13.354 25.974 1.00 48.91 40 ILE B CA 1
ATOM 651 C C . ILE B 1 40 ? -2.045 -13.277 25.230 1.00 50.08 40 ILE B C 1
ATOM 652 O O . ILE B 1 40 ? -2.905 -14.148 25.456 1.00 51.95 40 ILE B O 1
ATOM 657 N N . ALA B 1 41 ? -2.206 -12.277 24.363 1.00 47.61 41 ALA B N 1
ATOM 658 C CA . ALA B 1 41 ? -3.461 -11.983 23.628 1.00 45.51 41 ALA B CA 1
ATOM 659 C C . ALA B 1 41 ? -3.809 -13.111 22.647 1.00 46.81 41 ALA B C 1
ATOM 660 O O . ALA B 1 41 ? -5.008 -13.236 22.321 1.00 45.74 41 ALA B O 1
ATOM 662 N N . GLU B 1 42 ? -2.815 -13.884 22.180 1.00 45.96 42 GLU B N 1
ATOM 663 C CA . GLU B 1 42 ? -2.986 -14.909 21.112 1.00 54.54 42 GLU B CA 1
ATOM 664 C C . GLU B 1 42 ? -3.572 -16.213 21.682 1.00 55.59 42 GLU B C 1
ATOM 665 O O . GLU B 1 42 ? -4.294 -16.903 20.936 1.00 58.89 42 GLU B O 1
ATOM 671 N N . GLU B 1 43 ? -3.292 -16.542 22.945 1.00 55.31 43 GLU B N 1
ATOM 672 C CA . GLU B 1 43 ? -3.830 -17.753 23.632 1.00 57.71 43 GLU B CA 1
ATOM 673 C C . GLU B 1 43 ? -5.264 -17.486 24.088 1.00 49.82 43 GLU B C 1
ATOM 674 O O . GLU B 1 43 ? -5.621 -16.342 24.358 1.00 46.85 43 GLU B O 1
ATOM 676 N N . PRO B 1 44 ? -6.133 -18.529 24.190 1.00 50.25 44 PRO B N 1
ATOM 677 C CA . PRO B 1 44 ? -7.449 -18.395 24.816 1.00 49.47 44 PRO B CA 1
ATOM 678 C C . PRO B 1 44 ? -7.364 -18.235 26.343 1.00 52.97 44 PRO B C 1
ATOM 679 O O . PRO B 1 44 ? -6.302 -18.049 26.950 1.00 51.18 44 PRO B O 1
ATOM 683 N N . MET C 1 1 ? 8.854 20.379 -5.799 1.00 90.38 1 MET C N 1
ATOM 684 C CA . MET C 1 1 ? 8.337 21.129 -4.603 1.00 84.87 1 MET C CA 1
ATOM 685 C C . MET C 1 1 ? 8.935 20.495 -3.340 1.00 78.74 1 MET C C 1
ATOM 686 O O . MET C 1 1 ? 9.158 19.262 -3.348 1.00 66.67 1 MET C O 1
ATOM 691 N N . SER C 1 2 ? 9.227 21.309 -2.320 1.00 77.31 2 SER C N 1
ATOM 692 C CA . SER C 1 2 ? 10.048 20.920 -1.146 1.00 73.33 2 SER C CA 1
ATOM 693 C C . SER C 1 2 ? 9.540 21.613 0.120 1.00 66.66 2 SER C C 1
ATOM 694 O O . SER C 1 2 ? 8.807 22.628 0.005 1.00 71.40 2 SER C O 1
ATOM 697 N N . ALA C 1 3 ? 9.918 21.078 1.283 1.00 60.19 3 ALA C N 1
ATOM 698 C CA . ALA C 1 3 ? 9.434 21.544 2.601 1.00 57.92 3 ALA C CA 1
ATOM 699 C C . ALA C 1 3 ? 10.509 21.370 3.672 1.00 53.29 3 ALA C C 1
ATOM 700 O O . ALA C 1 3 ? 11.318 20.439 3.565 1.00 52.59 3 ALA C O 1
ATOM 702 N N . MET C 1 4 ? 10.506 22.282 4.642 1.00 53.65 4 MET C N 1
ATOM 703 C CA . MET C 1 4 ? 11.270 22.169 5.906 1.00 50.41 4 MET C CA 1
ATOM 704 C C . MET C 1 4 ? 10.551 21.160 6.806 1.00 40.73 4 MET C C 1
ATOM 705 O O . MET C 1 4 ? 9.313 21.248 6.907 1.00 39.30 4 MET C O 1
ATOM 710 N N . VAL C 1 5 ? 11.300 20.278 7.464 1.00 40.04 5 VAL C N 1
ATOM 711 C CA . VAL C 1 5 ? 10.816 19.479 8.628 1.00 34.21 5 VAL C CA 1
ATOM 712 C C . VAL C 1 5 ? 11.580 19.979 9.861 1.00 33.03 5 VAL C C 1
ATOM 713 O O . VAL C 1 5 ? 12.811 20.200 9.750 1.00 31.90 5 VAL C O 1
ATOM 717 N N . GLN C 1 6 ? 10.877 20.172 10.982 1.00 32.67 6 GLN C N 1
ATOM 718 C CA . GLN C 1 6 ? 11.484 20.515 12.293 1.00 32.58 6 GLN C CA 1
ATOM 719 C C . GLN C 1 6 ? 11.280 19.340 13.238 1.00 27.45 6 GLN C C 1
ATOM 720 O O . GLN C 1 6 ? 10.115 18.951 13.434 1.00 32.75 6 GLN C O 1
ATOM 726 N N . ILE C 1 7 ? 12.362 18.852 13.825 1.00 29.86 7 ILE C N 1
ATOM 727 C CA . ILE C 1 7 ? 12.325 17.850 14.931 1.00 26.82 7 ILE C CA 1
ATOM 728 C C . ILE C 1 7 ? 12.789 18.584 16.194 1.00 27.13 7 ILE C C 1
ATOM 729 O O . ILE C 1 7 ? 13.950 19.036 16.184 1.00 26.82 7 ILE C O 1
ATOM 734 N N . ARG C 1 8 ? 11.878 18.756 17.160 1.00 28.60 8 ARG C N 1
ATOM 735 C CA . ARG C 1 8 ? 12.125 19.499 18.426 1.00 32.97 8 ARG C CA 1
ATOM 736 C C . ARG C 1 8 ? 12.773 18.541 19.432 1.00 32.07 8 ARG C C 1
ATOM 737 O O . ARG C 1 8 ? 12.535 17.327 19.332 1.00 29.60 8 ARG C O 1
ATOM 745 N N . ASN C 1 9 ? 13.644 19.080 20.280 1.00 32.78 9 ASN C N 1
ATOM 746 C CA . ASN C 1 9 ? 14.152 18.447 21.518 1.00 31.48 9 ASN C CA 1
ATOM 747 C C . ASN C 1 9 ? 14.834 17.129 21.184 1.00 25.58 9 ASN C C 1
ATOM 748 O O . ASN C 1 9 ? 14.539 16.111 21.857 1.00 28.32 9 ASN C O 1
ATOM 753 N N . VAL C 1 10 ? 15.714 17.158 20.190 1.00 23.82 10 VAL C N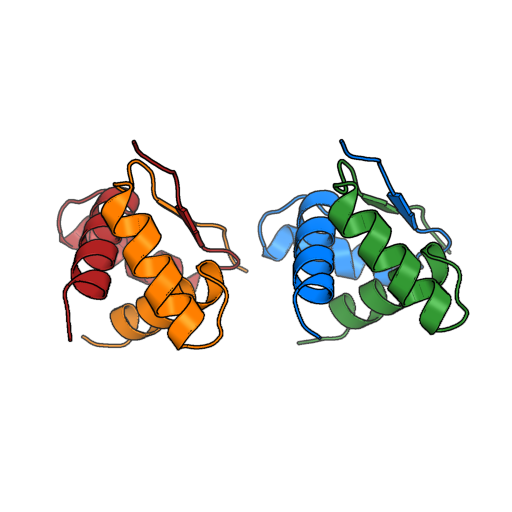 1
ATOM 754 C CA . VAL C 1 10 ? 16.690 16.060 19.962 1.00 21.46 10 VAL C CA 1
ATOM 755 C C . VAL C 1 10 ? 17.769 16.152 21.051 1.00 22.04 10 VAL C C 1
ATOM 756 O O . VAL C 1 10 ? 18.539 17.118 21.108 1.00 19.53 10 VAL C O 1
ATOM 760 N N . PRO C 1 11 ? 17.863 15.136 21.942 1.00 23.43 11 PRO C N 1
ATOM 761 C CA . PRO C 1 11 ? 18.871 15.154 23.016 1.00 24.32 11 PRO C CA 1
ATOM 762 C C . PRO C 1 11 ? 20.316 15.157 22.483 1.00 24.43 11 PRO C C 1
ATOM 763 O O . PRO C 1 11 ? 20.581 14.600 21.382 1.00 23.53 11 PRO C O 1
ATOM 767 N N . ASP C 1 12 ? 21.224 15.875 23.131 1.00 29.74 12 ASP C N 1
ATOM 768 C CA . ASP C 1 12 ? 22.641 16.036 22.676 1.00 31.18 12 ASP C CA 1
ATOM 769 C C . ASP C 1 12 ? 23.266 14.677 22.323 1.00 30.61 12 ASP C C 1
ATOM 770 O O . ASP C 1 12 ? 23.908 14.559 21.278 1.00 32.60 12 ASP C O 1
ATOM 775 N N . GLU C 1 13 ? 23.087 13.667 23.181 1.00 32.19 13 GLU C N 1
ATOM 776 C CA . GLU C 1 13 ? 23.658 12.312 23.017 1.00 33.92 13 GLU C CA 1
ATOM 777 C C . GLU C 1 13 ? 23.238 11.784 21.628 1.00 32.97 13 GLU C C 1
ATOM 778 O O . GLU C 1 13 ? 24.100 11.328 20.816 1.00 33.88 13 GLU C O 1
ATOM 784 N N . LEU C 1 14 ? 21.942 11.850 21.353 1.00 29.94 14 LEU C N 1
ATOM 785 C CA . LEU C 1 14 ? 21.398 11.335 20.074 1.00 28.08 14 LEU C CA 1
ATOM 786 C C . LEU C 1 14 ? 21.932 12.196 18.923 1.00 28.53 14 LEU C C 1
ATOM 787 O O . LEU C 1 14 ? 22.274 11.628 17.880 1.00 28.99 14 LEU C O 1
ATOM 792 N N . LEU C 1 15 ? 21.937 13.517 19.053 1.00 29.48 15 LEU C N 1
ATOM 793 C CA . LEU C 1 15 ? 22.380 14.407 17.955 1.00 29.99 15 LEU C CA 1
ATOM 794 C C . LEU C 1 15 ? 23.847 14.112 17.618 1.00 28.82 15 LEU C C 1
ATOM 795 O O . LEU C 1 15 ? 24.185 14.016 16.423 1.00 27.69 15 LEU C O 1
ATOM 800 N N . HIS C 1 16 ? 24.704 13.940 18.626 1.00 28.19 16 HIS C N 1
ATOM 801 C CA . HIS C 1 16 ? 26.141 13.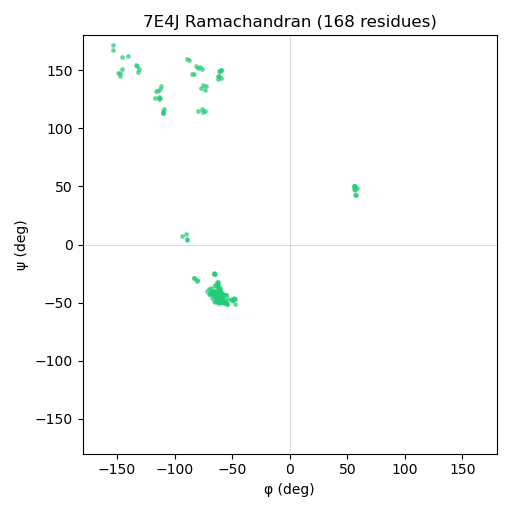614 18.439 1.00 28.20 16 HIS C CA 1
ATOM 802 C C . HIS C 1 16 ? 26.250 12.298 17.648 1.00 28.83 16 HIS C C 1
ATOM 803 O O . HIS C 1 16 ? 27.103 12.222 16.702 1.00 29.12 16 HIS C O 1
ATOM 810 N N . GLU C 1 17 ? 25.423 11.306 17.998 1.00 29.44 17 GLU C N 1
ATOM 811 C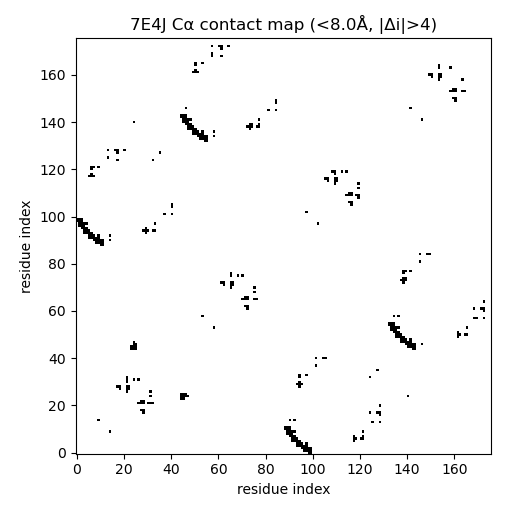 CA . GLU C 1 17 ? 25.440 9.986 17.343 1.00 28.93 17 GLU C CA 1
ATOM 812 C C . GLU C 1 17 ? 25.075 10.150 15.862 1.00 29.38 17 GLU C C 1
ATOM 813 O O . GLU C 1 17 ? 25.791 9.632 15.023 1.00 32.24 17 GLU C O 1
ATOM 819 N N . LEU C 1 18 ? 24.003 10.872 15.567 1.00 29.51 18 LEU C N 1
ATOM 820 C CA . LEU C 1 18 ? 23.550 11.105 14.172 1.00 31.67 18 LEU C CA 1
ATOM 821 C C . LEU C 1 18 ? 24.632 11.839 13.360 1.00 32.27 18 LEU C C 1
ATOM 822 O O . LEU C 1 18 ? 24.832 11.474 12.168 1.00 33.86 18 LEU C O 1
ATOM 827 N N . LYS C 1 19 ? 25.235 12.892 13.918 1.00 35.07 19 LYS C N 1
ATOM 828 C CA . LYS C 1 19 ? 26.278 13.697 13.222 1.00 35.55 19 LYS C CA 1
ATOM 829 C C . LYS C 1 19 ? 27.458 12.777 12.865 1.00 35.52 19 LYS C C 1
ATOM 830 O O . LYS C 1 19 ? 27.975 12.830 11.741 1.00 37.77 19 LYS C O 1
ATOM 836 N N . ALA C 1 20 ? 27.847 11.897 13.775 1.00 34.27 20 ALA C N 1
ATOM 837 C CA . ALA C 1 20 ? 28.956 10.942 13.562 1.00 32.06 20 ALA C CA 1
ATOM 838 C C . ALA C 1 20 ? 28.589 10.004 12.404 1.00 30.49 20 ALA C C 1
ATOM 839 O O . ALA C 1 20 ? 29.432 9.795 11.524 1.00 32.89 20 ALA C O 1
ATOM 841 N N . ARG C 1 21 ? 27.358 9.495 12.379 1.00 31.12 21 ARG C N 1
ATOM 842 C CA . ARG C 1 21 ? 26.892 8.561 11.324 1.00 32.84 21 ARG C CA 1
ATOM 843 C C . ARG C 1 21 ? 26.894 9.273 9.976 1.00 34.16 21 ARG C C 1
ATOM 844 O O . ARG C 1 21 ? 27.343 8.633 8.991 1.00 37.78 21 ARG C O 1
ATOM 852 N N . ALA C 1 22 ? 26.439 10.529 9.938 1.00 35.67 22 ALA C N 1
ATOM 853 C CA . ALA C 1 22 ? 26.368 11.305 8.684 1.00 36.34 22 ALA C CA 1
ATOM 854 C C . ALA C 1 22 ? 27.798 11.467 8.148 1.00 35.85 22 ALA C C 1
ATOM 855 O O . ALA C 1 22 ? 28.070 11.143 6.962 1.00 40.35 22 ALA C O 1
ATOM 857 N N . ALA C 1 23 ? 28.707 11.913 9.029 1.00 34.50 23 ALA C N 1
ATOM 858 C CA . ALA C 1 23 ? 30.121 12.209 8.686 1.00 36.09 23 ALA C CA 1
ATOM 859 C C . ALA C 1 23 ? 30.808 10.928 8.193 1.00 35.01 23 ALA C C 1
ATOM 860 O O . ALA C 1 23 ? 31.571 11.005 7.202 1.00 35.41 23 ALA C O 1
ATOM 862 N N . ALA C 1 24 ? 30.493 9.780 8.810 1.00 36.56 24 ALA C N 1
ATOM 863 C CA . ALA C 1 24 ? 31.077 8.475 8.441 1.00 38.73 24 ALA C CA 1
ATOM 864 C C . ALA C 1 24 ? 30.679 8.147 7.004 1.00 38.68 24 ALA C C 1
ATOM 865 O O . ALA C 1 24 ? 31.469 7.471 6.336 1.00 41.86 24 ALA C O 1
ATOM 867 N N . GLN C 1 25 ? 29.492 8.575 6.568 1.00 40.48 25 GLN C N 1
ATOM 868 C CA . GLN C 1 25 ? 28.994 8.330 5.187 1.00 47.74 25 GLN C CA 1
ATOM 869 C C . GLN C 1 25 ? 29.321 9.491 4.244 1.00 48.55 25 GLN C C 1
ATOM 870 O O . GLN C 1 25 ? 28.833 9.439 3.058 1.00 50.57 25 GLN C O 1
ATOM 876 N N . ARG C 1 26 ? 30.114 10.470 4.706 1.00 45.48 26 ARG C N 1
ATOM 877 C CA . ARG C 1 26 ? 30.534 11.668 3.930 1.00 48.78 26 ARG C CA 1
ATOM 878 C C . ARG C 1 26 ? 29.291 12.414 3.419 1.00 48.04 26 ARG C C 1
ATOM 879 O O . ARG C 1 26 ? 29.201 12.738 2.183 1.00 49.96 26 ARG C O 1
ATOM 887 N N . MET C 1 27 ? 28.358 12.671 4.337 1.00 48.35 27 MET C N 1
ATOM 888 C CA . MET C 1 27 ? 27.095 13.408 4.082 1.00 50.51 27 MET C CA 1
ATOM 889 C C . MET C 1 27 ? 26.927 14.478 5.155 1.00 49.69 27 MET C C 1
ATOM 890 O O . MET C 1 27 ? 27.326 14.232 6.319 1.00 47.78 27 MET C O 1
ATOM 895 N N . SER C 1 28 ? 26.257 15.571 4.798 1.00 49.31 28 SER C N 1
ATOM 896 C CA . SER C 1 28 ? 25.684 16.533 5.774 1.00 47.32 28 SER C CA 1
ATOM 897 C C . SER C 1 28 ? 24.682 15.785 6.664 1.00 42.48 28 SER C C 1
ATOM 898 O O . SER C 1 28 ? 24.124 14.761 6.192 1.00 42.21 28 SER C O 1
ATOM 901 N N . LEU C 1 29 ? 24.500 16.220 7.922 1.00 39.19 29 LEU C N 1
ATOM 902 C CA . LEU C 1 29 ? 23.421 15.706 8.816 1.00 39.14 29 LEU C CA 1
ATOM 903 C C . LEU C 1 29 ? 22.071 15.743 8.077 1.00 38.29 29 LEU C C 1
ATOM 904 O O . LEU C 1 29 ? 21.352 14.747 8.138 1.00 35.81 29 LEU C O 1
ATOM 909 N N . SER C 1 30 ? 21.729 16.853 7.414 1.00 37.71 30 SER C N 1
ATOM 910 C CA . SER C 1 30 ? 20.453 17.029 6.669 1.00 39.21 30 SER C CA 1
ATOM 911 C C . SER C 1 30 ? 20.324 15.949 5.588 1.00 36.41 30 SER C C 1
ATOM 912 O O . SER C 1 30 ? 19.290 15.304 5.535 1.00 35.61 30 SER C O 1
ATOM 915 N N . ASP C 1 31 ? 21.345 15.724 4.762 1.00 41.13 31 ASP C N 1
ATOM 916 C CA . ASP C 1 31 ? 21.284 14.71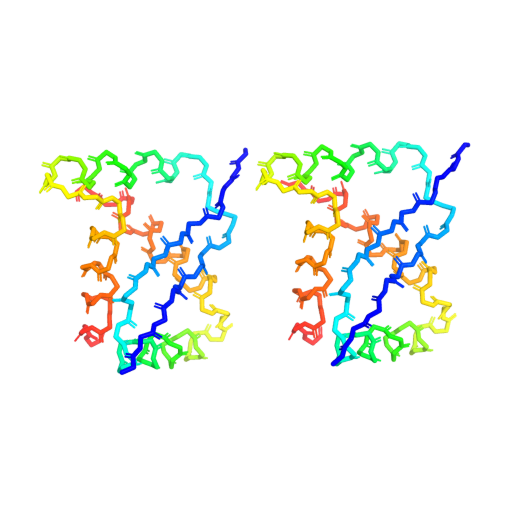2 3.662 1.00 37.46 31 ASP C CA 1
ATOM 917 C C . ASP C 1 31 ? 21.177 13.302 4.269 1.00 34.43 31 ASP C C 1
ATOM 918 O O . ASP C 1 31 ? 20.395 12.471 3.782 1.00 30.74 31 ASP C O 1
ATOM 923 N N . PHE C 1 32 ? 21.908 13.033 5.346 1.00 34.30 32 PHE C N 1
ATOM 924 C CA . PHE C 1 32 ? 21.857 11.732 6.058 1.00 32.54 32 PHE C CA 1
ATOM 925 C C . PHE C 1 32 ? 20.420 11.492 6.576 1.00 31.79 32 PHE C C 1
ATOM 926 O O . PHE C 1 32 ? 19.825 10.407 6.412 1.00 30.76 32 PHE C O 1
ATOM 934 N N . LEU C 1 33 ? 19.854 12.499 7.224 1.00 28.86 33 LEU C N 1
ATOM 935 C CA . LEU C 1 33 ? 18.483 12.404 7.814 1.00 31.56 33 LEU C CA 1
ATOM 936 C C . LEU C 1 33 ? 17.447 12.324 6.681 1.00 31.11 33 LEU C C 1
ATOM 937 O O . LEU C 1 33 ? 16.490 11.600 6.802 1.00 30.86 33 LEU C O 1
ATOM 942 N N . LEU C 1 34 ? 17.632 13.037 5.588 1.00 32.75 34 LEU C N 1
ATOM 943 C CA . LEU C 1 34 ? 16.721 12.917 4.415 1.00 32.78 34 LEU C CA 1
ATOM 944 C C . LEU C 1 34 ? 16.729 11.451 3.942 1.00 29.78 34 LEU C C 1
ATOM 945 O O . LEU C 1 34 ? 15.663 10.894 3.739 1.00 31.52 34 LEU C O 1
ATOM 950 N N . ALA C 1 35 ? 17.896 10.805 3.887 1.00 29.24 35 ALA C N 1
ATOM 951 C CA . ALA C 1 35 ? 18.013 9.385 3.468 1.00 34.66 35 ALA C CA 1
ATOM 952 C C . ALA C 1 35 ? 17.246 8.466 4.436 1.00 30.96 35 ALA C C 1
ATOM 953 O O . ALA C 1 35 ? 16.552 7.537 3.980 1.00 33.94 35 ALA C O 1
ATOM 955 N N . ARG C 1 36 ? 17.365 8.717 5.746 1.00 31.74 36 ARG C N 1
ATOM 956 C CA . ARG C 1 36 ? 16.700 7.907 6.792 1.00 32.01 36 ARG C CA 1
ATOM 957 C C . ARG C 1 36 ? 15.182 8.093 6.739 1.00 30.33 36 ARG C C 1
ATOM 958 O O . ARG C 1 36 ? 14.440 7.108 6.878 1.00 37.02 36 ARG C O 1
ATOM 966 N N . LEU C 1 37 ? 14.730 9.325 6.561 1.00 30.50 37 LEU C N 1
ATOM 967 C CA . LEU C 1 37 ? 13.300 9.671 6.436 1.00 30.48 37 LEU C CA 1
ATOM 968 C C . LEU C 1 37 ? 12.727 8.936 5.215 1.00 29.85 37 LEU C C 1
ATOM 969 O O . LEU C 1 37 ? 11.619 8.406 5.317 1.00 32.30 37 LEU C O 1
ATOM 974 N N . ALA C 1 38 ? 13.489 8.849 4.125 1.00 33.44 38 ALA C N 1
ATOM 975 C CA . ALA C 1 38 ? 13.020 8.168 2.893 1.00 36.57 38 ALA C CA 1
ATOM 976 C C . ALA C 1 38 ? 12.886 6.661 3.177 1.00 40.45 38 ALA C C 1
ATOM 977 O O . ALA C 1 38 ? 11.916 6.074 2.721 1.00 41.30 38 ALA C O 1
ATOM 979 N N . GLU C 1 39 ? 13.825 6.070 3.922 1.00 41.83 39 GLU C N 1
ATOM 980 C CA . GLU C 1 39 ? 13.762 4.645 4.342 1.00 45.40 39 GLU C CA 1
ATOM 981 C C . GLU C 1 39 ? 12.521 4.406 5.212 1.00 46.42 39 GLU C C 1
ATOM 982 O O . GLU C 1 39 ? 11.800 3.412 4.944 1.00 49.66 39 GLU C O 1
ATOM 988 N N . ILE C 1 40 ? 12.272 5.278 6.198 1.00 45.04 40 ILE C N 1
ATOM 989 C CA . ILE C 1 40 ? 11.102 5.174 7.119 1.00 44.97 40 ILE C CA 1
ATOM 990 C C . ILE C 1 40 ? 9.823 5.142 6.270 1.00 46.51 40 ILE C C 1
ATOM 991 O O . ILE C 1 40 ? 8.989 4.229 6.465 1.00 55.01 40 ILE C O 1
ATOM 996 N N . ALA C 1 41 ? 9.683 6.092 5.343 1.00 43.96 41 ALA C N 1
ATOM 997 C CA . ALA C 1 41 ? 8.481 6.271 4.489 1.00 46.96 41 ALA C CA 1
ATOM 998 C C . ALA C 1 41 ? 8.276 5.078 3.536 1.00 52.73 41 ALA C C 1
ATOM 999 O O . ALA C 1 41 ? 7.129 4.864 3.112 1.00 55.87 41 ALA C O 1
ATOM 1001 N N . GLU C 1 42 ? 9.341 4.348 3.191 1.00 60.55 42 GLU C N 1
ATOM 1002 C CA . GLU C 1 42 ? 9.345 3.330 2.098 1.00 68.68 42 GLU C CA 1
ATOM 1003 C C . GLU C 1 42 ? 8.799 1.985 2.586 1.00 73.68 42 GLU C C 1
ATOM 1004 O O . GLU C 1 42 ? 8.260 1.269 1.721 1.00 80.24 42 GLU C O 1
ATOM 1010 N N . GLU C 1 43 ? 8.937 1.659 3.880 1.00 74.43 43 GLU C N 1
ATOM 1011 C CA . GLU C 1 43 ? 8.702 0.294 4.432 1.00 78.88 43 GLU C CA 1
ATOM 1012 C C . GLU C 1 43 ? 7.206 -0.012 4.555 1.00 82.92 43 GLU C C 1
ATOM 1013 O O . GLU C 1 43 ? 6.402 0.905 4.715 1.00 82.88 43 GLU C O 1
ATOM 1019 N N . PRO C 1 44 ? 6.776 -1.294 4.452 1.00 87.19 44 PRO C N 1
ATOM 1020 C CA . PRO C 1 44 ? 5.364 -1.648 4.630 1.00 87.37 44 PRO C CA 1
ATOM 1021 C C . PRO C 1 44 ? 4.974 -1.673 6.119 1.00 88.84 44 PRO C C 1
ATOM 1022 O O . PRO C 1 44 ? 4.081 -2.400 6.576 1.00 84.78 44 PRO C O 1
ATOM 1026 N N . MET D 1 1 ? 10.245 3.522 45.294 1.00 74.48 1 MET D N 1
ATOM 1027 C CA . MET D 1 1 ? 10.392 4.243 43.988 1.00 69.84 1 MET D CA 1
ATOM 1028 C C . MET D 1 1 ? 9.441 3.593 42.974 1.00 70.43 1 MET D C 1
ATOM 1029 O O . MET D 1 1 ? 9.172 2.378 43.094 1.00 67.12 1 MET D O 1
ATOM 1034 N N . SER D 1 2 ? 8.942 4.384 42.021 1.00 72.05 2 SER D N 1
ATOM 1035 C CA . SER D 1 2 ? 7.978 3.941 40.986 1.00 69.10 2 SER D CA 1
ATOM 1036 C C . SER D 1 2 ? 8.310 4.584 39.636 1.00 68.17 2 SER D C 1
ATOM 1037 O O . SER D 1 2 ? 9.060 5.600 39.600 1.00 77.06 2 SER D O 1
ATOM 1040 N N . ALA D 1 3 ? 7.767 4.004 38.573 1.00 61.91 3 ALA D N 1
ATOM 1041 C CA . ALA D 1 3 ? 7.939 4.487 37.186 1.00 61.48 3 ALA D CA 1
ATOM 1042 C C . ALA D 1 3 ? 6.679 4.192 36.380 1.00 58.02 3 ALA D C 1
ATOM 1043 O O . ALA D 1 3 ? 6.059 3.133 36.586 1.00 58.90 3 ALA D O 1
ATOM 1045 N N . MET D 1 4 ? 6.339 5.096 35.463 1.00 63.28 4 MET D N 1
ATOM 1046 C CA . MET D 1 4 ? 5.457 4.790 34.306 1.00 60.85 4 MET D CA 1
ATOM 1047 C C . MET D 1 4 ? 6.288 4.022 33.277 1.00 53.83 4 MET D C 1
ATOM 1048 O O . MET D 1 4 ? 7.427 4.437 33.028 1.00 56.18 4 MET D O 1
ATOM 1053 N N . VAL D 1 5 ? 5.752 2.943 32.718 1.00 44.11 5 VAL D N 1
ATOM 1054 C CA . VAL D 1 5 ? 6.441 2.119 31.679 1.00 39.21 5 VAL D CA 1
ATOM 1055 C C . VAL D 1 5 ? 5.633 2.255 30.386 1.00 38.69 5 VAL D C 1
ATOM 1056 O O . VAL D 1 5 ? 4.388 2.195 30.466 1.00 35.46 5 VAL D O 1
ATOM 1060 N N . GLN D 1 6 ? 6.311 2.528 29.269 1.00 39.20 6 GLN D N 1
ATOM 1061 C CA . GLN D 1 6 ? 5.662 2.899 27.980 1.00 41.09 6 GLN D CA 1
ATOM 1062 C C . GLN D 1 6 ? 5.987 1.825 26.950 1.00 34.83 6 GLN D C 1
ATOM 1063 O O . GLN D 1 6 ? 7.177 1.529 26.773 1.00 37.02 6 GLN D O 1
ATOM 1069 N N . ILE D 1 7 ? 4.954 1.264 26.324 1.00 33.41 7 ILE D N 1
ATOM 1070 C CA . ILE D 1 7 ? 5.074 0.256 25.237 1.00 31.12 7 ILE D CA 1
ATOM 1071 C C . ILE D 1 7 ? 4.624 0.957 23.954 1.00 29.96 7 ILE D C 1
ATOM 1072 O O . ILE D 1 7 ? 3.459 1.396 23.905 1.00 31.68 7 ILE D O 1
ATOM 1077 N N . ARG D 1 8 ? 5.565 1.115 23.019 1.00 32.68 8 ARG D N 1
ATOM 1078 C CA . ARG D 1 8 ? 5.445 1.902 21.775 1.00 34.78 8 ARG D CA 1
ATOM 1079 C C . ARG D 1 8 ? 4.753 1.030 20.723 1.00 35.11 8 ARG D C 1
ATOM 1080 O O . ARG D 1 8 ? 4.929 -0.207 20.763 1.00 33.07 8 ARG D O 1
ATOM 1088 N N . ASN D 1 9 ? 3.969 1.679 19.862 1.00 38.65 9 ASN D N 1
ATOM 1089 C CA . ASN D 1 9 ? 3.445 1.145 18.584 1.00 38.12 9 ASN D CA 1
ATOM 1090 C C . ASN D 1 9 ? 2.648 -0.142 18.838 1.00 32.53 9 ASN D C 1
ATOM 1091 O O . ASN D 1 9 ? 2.908 -1.152 18.124 1.00 33.18 9 ASN D O 1
ATOM 1096 N N . VAL D 1 10 ? 1.762 -0.118 19.827 1.00 29.74 10 VAL D N 1
ATOM 1097 C CA . VAL D 1 10 ? 0.807 -1.234 20.073 1.00 28.03 10 VAL D CA 1
ATOM 1098 C C . VAL D 1 10 ? -0.294 -1.172 19.015 1.00 26.67 10 VAL D C 1
ATOM 1099 O O . VAL D 1 10 ? -1.084 -0.221 18.974 1.00 26.88 10 VAL D O 1
ATOM 1103 N N . PRO D 1 11 ? -0.380 -2.187 18.123 1.00 26.63 11 PRO D N 1
ATOM 1104 C CA . PRO D 1 11 ? -1.406 -2.187 17.071 1.00 26.10 11 PRO D CA 1
ATOM 1105 C C . PRO D 1 11 ? -2.843 -2.210 17.624 1.00 24.56 11 PRO D C 1
ATOM 1106 O O . PRO D 1 11 ? -3.091 -2.773 18.744 1.00 24.11 11 PRO D O 1
ATOM 1110 N N . ASP D 1 12 ? -3.769 -1.529 16.941 1.00 26.16 12 ASP D N 1
ATOM 1111 C CA . ASP D 1 12 ? -5.190 -1.417 17.401 1.00 26.71 12 ASP D CA 1
ATOM 1112 C C . ASP D 1 12 ? -5.771 -2.782 17.803 1.00 24.38 12 ASP D C 1
ATOM 1113 O O . ASP D 1 12 ? -6.395 -2.881 18.909 1.00 22.93 12 ASP D O 1
ATOM 1118 N N . GLU D 1 13 ? -5.590 -3.819 17.003 1.00 21.17 13 GLU D N 1
ATOM 1119 C CA . GLU D 1 13 ? -6.183 -5.164 17.224 1.00 21.58 13 GLU D CA 1
ATOM 1120 C C . GLU D 1 13 ? -5.721 -5.643 18.610 1.00 18.86 13 GLU D C 1
ATOM 1121 O O . GLU D 1 13 ? -6.567 -6.112 19.381 1.00 18.44 13 GLU D O 1
ATOM 1123 N N . LEU D 1 14 ? -4.417 -5.557 18.842 1.00 19.25 14 LEU D N 1
ATOM 1124 C CA . LEU D 1 14 ? -3.851 -6.015 20.115 1.00 18.30 14 LEU D CA 1
ATOM 1125 C C . LEU D 1 14 ? -4.429 -5.166 21.237 1.00 19.42 14 LEU D C 1
ATOM 1126 O O . LEU D 1 14 ? -4.762 -5.753 22.319 1.00 19.12 14 LEU D O 1
ATOM 1131 N N . LEU D 1 15 ? -4.423 -3.847 21.105 1.00 20.54 15 LEU D N 1
ATOM 1132 C CA . LEU D 1 15 ? -4.852 -2.978 22.235 1.00 21.56 15 LEU D CA 1
ATOM 1133 C C . LEU D 1 15 ? -6.319 -3.251 22.558 1.00 21.23 15 LEU D C 1
ATOM 1134 O O . LEU D 1 15 ? -6.697 -3.351 23.733 1.00 22.01 15 LEU D O 1
ATOM 1139 N N . HIS D 1 16 ? -7.155 -3.412 21.539 1.00 22.55 16 HIS D N 1
ATOM 1140 C CA . HIS D 1 16 ? -8.607 -3.713 21.676 1.00 22.15 16 HIS D CA 1
ATOM 1141 C C . HIS D 1 16 ? -8.760 -5.041 22.440 1.00 22.04 16 HIS D C 1
ATOM 1142 O O . HIS D 1 16 ? -9.628 -5.117 23.344 1.00 22.19 16 HIS D O 1
ATOM 1149 N N . GLU D 1 17 ? -7.932 -6.041 22.128 1.00 21.33 17 GLU D N 1
ATOM 1150 C CA . GLU D 1 17 ? -7.952 -7.374 22.801 1.00 18.01 17 GLU D CA 1
ATOM 1151 C C . GLU D 1 17 ? -7.621 -7.204 24.280 1.00 17.73 17 GLU D C 1
ATOM 1152 O O . GLU D 1 17 ? -8.366 -7.704 25.061 1.00 17.51 17 GLU D O 1
ATOM 1158 N N . LEU D 1 18 ? -6.576 -6.480 24.571 1.00 18.02 18 LEU D N 1
ATOM 1159 C CA . LEU D 1 18 ? -6.126 -6.245 25.984 1.00 18.83 18 LEU D CA 1
ATOM 1160 C C . LEU D 1 18 ? -7.243 -5.521 26.755 1.00 20.25 18 LEU D C 1
ATOM 1161 O O . LEU D 1 18 ? -7.430 -5.879 27.950 1.00 19.25 18 LEU D O 1
ATOM 1166 N N . LYS D 1 19 ? -7.828 -4.458 26.198 1.00 20.61 19 LYS D N 1
ATOM 1167 C CA . LYS D 1 19 ? -8.901 -3.665 26.853 1.00 21.29 19 LYS D CA 1
ATOM 1168 C C . LYS D 1 19 ? -10.078 -4.584 27.183 1.00 20.97 19 LYS D C 1
ATOM 1169 O O . LYS D 1 19 ? -10.582 -4.549 28.311 1.00 21.95 19 LYS D O 1
ATOM 1175 N N . ALA D 1 20 ? -10.455 -5.477 26.287 1.00 19.37 20 ALA D N 1
ATOM 1176 C CA . ALA D 1 20 ? -11.549 -6.456 26.456 1.00 17.93 20 ALA D CA 1
ATOM 1177 C C . ALA D 1 20 ? -11.183 -7.367 27.646 1.00 18.03 20 ALA D C 1
ATOM 1178 O O . ALA D 1 20 ? -12.022 -7.557 28.508 1.00 21.07 20 ALA D O 1
ATOM 1180 N N . ARG D 1 21 ? -9.981 -7.886 27.682 1.00 17.55 21 ARG D N 1
ATOM 1181 C CA . ARG D 1 21 ? -9.492 -8.793 28.772 1.00 17.75 21 ARG D CA 1
ATOM 1182 C C . ARG D 1 21 ? -9.516 -8.069 30.093 1.00 18.44 21 ARG D C 1
ATOM 1183 O O . ARG D 1 21 ? -9.982 -8.719 31.095 1.00 20.19 21 ARG D O 1
ATOM 1191 N N . ALA D 1 22 ? -9.084 -6.806 30.118 1.00 19.07 22 ALA D N 1
ATOM 1192 C CA . ALA D 1 22 ? -8.978 -6.049 31.407 1.00 21.66 22 ALA D CA 1
ATOM 1193 C C . ALA D 1 22 ? -10.422 -5.889 31.913 1.00 21.87 22 ALA D C 1
ATOM 1194 O O . ALA D 1 22 ? -10.734 -6.203 33.085 1.00 23.58 22 ALA D O 1
ATOM 1196 N N . ALA D 1 23 ? -11.322 -5.437 31.024 1.00 22.11 23 ALA D N 1
ATOM 1197 C CA . ALA D 1 23 ? -12.721 -5.100 31.340 1.00 22.24 23 ALA D CA 1
ATOM 1198 C C . ALA D 1 23 ? -13.463 -6.370 31.767 1.00 21.51 23 ALA D C 1
ATOM 1199 O O . ALA D 1 23 ? -14.233 -6.284 32.778 1.00 25.69 23 ALA D O 1
ATOM 1201 N N . ALA D 1 24 ? -13.140 -7.520 31.154 1.00 22.02 24 ALA D N 1
ATOM 1202 C CA . ALA D 1 24 ? -13.735 -8.821 31.528 1.00 23.30 24 ALA D CA 1
ATOM 1203 C C . ALA D 1 24 ? -13.361 -9.141 32.986 1.00 25.49 24 ALA D C 1
ATOM 1204 O O . ALA D 1 24 ? -14.118 -9.856 33.535 1.00 25.63 24 ALA D O 1
ATOM 1206 N N . GLN D 1 25 ? -12.166 -8.762 33.398 1.00 27.09 25 GLN D N 1
ATOM 1207 C CA . GLN D 1 25 ? -11.699 -9.002 34.816 1.00 29.86 25 GLN D CA 1
ATOM 1208 C C . GLN D 1 25 ? -12.040 -7.836 35.742 1.00 34.53 25 GLN D C 1
ATOM 1209 O O . GLN D 1 25 ? -11.561 -7.911 36.915 1.00 36.09 25 GLN D O 1
ATOM 1215 N N . ARG D 1 26 ? -12.837 -6.856 35.299 1.00 31.37 26 ARG D N 1
ATOM 1216 C CA . ARG D 1 26 ? -13.227 -5.657 36.105 1.00 35.97 26 ARG D CA 1
ATOM 1217 C C . ARG D 1 26 ? -11.969 -4.920 36.608 1.00 36.39 26 ARG D C 1
ATOM 1218 O O . ARG D 1 26 ? -11.822 -4.638 37.886 1.00 39.25 26 ARG D O 1
ATOM 1226 N N . MET D 1 27 ? -11.053 -4.655 35.672 1.00 36.16 27 MET D N 1
ATOM 1227 C CA . MET D 1 27 ? -9.768 -3.948 35.938 1.00 36.48 27 MET D CA 1
ATOM 1228 C C . MET D 1 27 ? -9.602 -2.850 34.900 1.00 35.54 27 MET D C 1
ATOM 1229 O O . MET D 1 27 ? -9.988 -3.088 33.723 1.00 32.04 27 MET D O 1
ATOM 1234 N N . SER D 1 28 ? -8.957 -1.741 35.266 1.00 37.74 28 SER D N 1
ATOM 1235 C CA . SER D 1 28 ? -8.384 -0.777 34.288 1.00 40.55 28 SER D CA 1
ATOM 1236 C C . SER D 1 28 ? -7.352 -1.524 33.431 1.00 39.02 28 SER D C 1
ATOM 1237 O O . SER D 1 28 ? -6.779 -2.514 33.942 1.00 36.59 28 SER D O 1
ATOM 1240 N N . LEU D 1 29 ? -7.148 -1.112 32.171 1.00 34.69 29 LEU D N 1
ATOM 1241 C CA . LEU D 1 29 ? -6.060 -1.635 31.302 1.00 35.39 29 LEU D CA 1
ATOM 1242 C C . LEU D 1 29 ? -4.722 -1.563 32.044 1.00 34.23 29 LEU D C 1
ATOM 1243 O O . LEU D 1 29 ? -4.000 -2.574 32.024 1.00 32.47 29 LEU D O 1
ATOM 1248 N N . SER D 1 30 ? -4.394 -0.422 32.666 1.00 38.24 30 SER D N 1
ATOM 1249 C CA . SER D 1 30 ? -3.116 -0.207 33.392 1.00 38.13 30 SER D CA 1
ATOM 1250 C C . SER D 1 30 ? -2.976 -1.247 34.509 1.00 35.75 30 SER D C 1
ATOM 1251 O O . SER D 1 30 ? -1.938 -1.896 34.566 1.00 34.46 30 SER D O 1
ATOM 1254 N N . ASP D 1 31 ? -4.000 -1.435 35.345 1.00 39.08 31 ASP D N 1
ATOM 1255 C CA . ASP D 1 31 ? -3.930 -2.387 36.493 1.00 38.10 31 ASP D CA 1
ATOM 1256 C C . ASP D 1 31 ? -3.816 -3.826 35.958 1.00 34.84 31 ASP D C 1
ATOM 1257 O O . ASP D 1 31 ? -3.020 -4.620 36.479 1.00 34.07 31 ASP D O 1
ATOM 1262 N N . PHE D 1 32 ? -4.548 -4.153 34.892 1.00 33.77 32 PHE D N 1
ATOM 1263 C CA . PHE D 1 32 ? -4.527 -5.497 34.248 1.00 28.95 32 PHE D CA 1
ATOM 1264 C C . PHE D 1 32 ? -3.093 -5.771 33.754 1.00 28.31 32 PHE D C 1
ATOM 1265 O O . PHE D 1 32 ? -2.519 -6.845 33.999 1.00 28.24 32 PHE D O 1
ATOM 1273 N N . LEU D 1 33 ? -2.515 -4.799 33.054 1.00 29.08 33 LEU D N 1
ATOM 1274 C CA . LEU D 1 33 ? -1.175 -4.938 32.432 1.00 29.49 33 LEU D CA 1
ATOM 1275 C C . LEU D 1 33 ? -0.126 -4.963 33.554 1.00 30.46 33 LEU D C 1
ATOM 1276 O O . LEU D 1 33 ? 0.834 -5.695 33.460 1.00 32.76 33 LEU D O 1
ATOM 1281 N N . LEU D 1 34 ? -0.293 -4.179 34.598 1.00 35.34 34 LEU D N 1
ATOM 1282 C CA . LEU D 1 34 ? 0.650 -4.220 35.743 1.00 33.25 34 LEU D CA 1
ATOM 1283 C C . LEU D 1 34 ? 0.669 -5.644 36.318 1.00 34.55 34 LEU D C 1
ATOM 1284 O O . LEU D 1 34 ? 1.753 -6.196 36.535 1.00 36.46 34 LEU D O 1
ATOM 1289 N N . ALA D 1 35 ? -0.495 -6.272 36.471 1.00 34.65 35 ALA D N 1
ATOM 1290 C CA . ALA D 1 35 ? -0.616 -7.672 36.957 1.00 35.91 35 ALA D CA 1
ATOM 1291 C C . ALA D 1 35 ? 0.114 -8.653 36.024 1.00 33.64 35 ALA D C 1
ATOM 1292 O O . ALA D 1 35 ? 0.783 -9.558 36.497 1.00 39.51 35 ALA D O 1
ATOM 1294 N N . ARG D 1 36 ? -0.015 -8.466 34.712 1.00 34.24 36 ARG D N 1
ATOM 1295 C CA . ARG D 1 36 ? 0.604 -9.357 33.696 1.00 35.45 36 ARG D CA 1
ATOM 1296 C C . ARG D 1 36 ? 2.125 -9.146 33.676 1.00 31.73 36 ARG D C 1
ATOM 1297 O O . ARG D 1 36 ? 2.847 -10.117 33.556 1.00 36.63 36 ARG D O 1
ATOM 1305 N N . LEU D 1 37 ? 2.607 -7.920 33.793 1.00 27.41 37 LEU D N 1
ATOM 1306 C CA . LEU D 1 37 ? 4.037 -7.563 33.933 1.00 28.31 37 LEU D CA 1
ATOM 1307 C C . LEU D 1 37 ? 4.621 -8.317 35.145 1.00 28.86 37 LEU D C 1
ATOM 1308 O O . LEU D 1 37 ? 5.724 -8.890 35.041 1.00 32.01 37 LEU D O 1
ATOM 1313 N N . ALA D 1 38 ? 3.873 -8.347 36.249 1.00 31.69 38 ALA D N 1
ATOM 1314 C CA . ALA D 1 38 ? 4.339 -9.019 37.483 1.00 36.20 38 ALA D CA 1
ATOM 1315 C C . ALA D 1 38 ? 4.439 -10.538 37.236 1.00 39.08 38 ALA D C 1
ATOM 1316 O O . ALA D 1 38 ? 5.417 -11.157 37.684 1.00 43.41 38 ALA D O 1
ATOM 1318 N N . GLU D 1 39 ? 3.468 -11.110 36.524 1.00 41.87 39 GLU D N 1
ATOM 1319 C CA . GLU D 1 39 ? 3.467 -12.544 36.130 1.00 47.90 3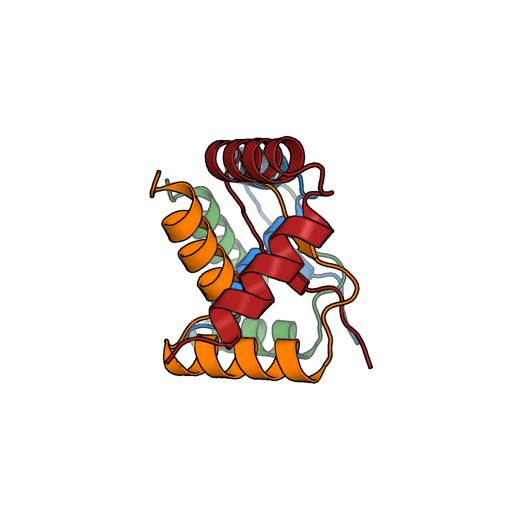9 GLU D CA 1
ATOM 1320 C C . GLU D 1 39 ? 4.667 -12.844 35.229 1.00 49.12 39 GLU D C 1
ATOM 1321 O O . GLU D 1 39 ? 5.332 -13.854 35.484 1.00 55.23 39 GLU D O 1
ATOM 1327 N N . ILE D 1 40 ? 4.932 -12.004 34.225 1.00 43.89 40 ILE D N 1
ATOM 1328 C CA . ILE D 1 40 ? 6.078 -12.153 33.277 1.00 47.03 40 ILE D CA 1
ATOM 1329 C C . ILE D 1 40 ? 7.371 -12.246 34.088 1.00 48.29 40 ILE D C 1
ATOM 1330 O O . ILE D 1 40 ? 8.144 -13.214 33.870 1.00 54.25 40 ILE D O 1
ATOM 1335 N N . ALA D 1 41 ? 7.578 -11.300 35.009 1.00 48.08 41 ALA D N 1
ATOM 1336 C CA . ALA D 1 41 ? 8.812 -11.181 35.819 1.00 49.34 41 ALA D CA 1
ATOM 1337 C C . ALA D 1 41 ? 8.981 -12.378 36.776 1.00 54.86 41 ALA D C 1
ATOM 1338 O O . ALA D 1 41 ? 10.127 -12.663 37.162 1.00 55.76 41 ALA D O 1
ATOM 1340 N N . GLU D 1 42 ? 7.890 -13.046 37.156 1.00 64.37 42 GLU D N 1
ATOM 1341 C CA . GLU D 1 42 ? 7.861 -14.068 38.244 1.00 72.21 42 GLU D CA 1
ATOM 1342 C C . GLU D 1 42 ? 8.311 -15.443 37.731 1.00 76.13 42 GLU D C 1
ATOM 1343 O O . GLU D 1 42 ? 8.832 -16.204 38.565 1.00 82.55 42 GLU D O 1
ATOM 1345 N N . GLU D 1 43 ? 8.103 -15.754 36.444 1.00 77.05 43 GLU D N 1
ATOM 1346 C CA . GLU D 1 43 ? 8.237 -17.127 35.878 1.00 83.40 43 GLU D CA 1
ATOM 1347 C C . GLU D 1 43 ? 9.710 -17.482 35.662 1.00 86.29 43 GLU D C 1
ATOM 1348 O O . GLU D 1 43 ? 10.537 -16.593 35.465 1.00 90.91 43 GLU D O 1
ATOM 1354 N N . PRO D 1 44 ? 10.097 -18.781 35.697 1.00 92.30 44 PRO D N 1
ATOM 1355 C CA . PRO D 1 44 ? 11.446 -19.187 35.293 1.00 94.04 44 PRO D CA 1
ATOM 1356 C C . PRO D 1 44 ? 11.653 -19.137 33.769 1.00 90.04 44 PRO D C 1
ATOM 1357 O O . PRO D 1 44 ? 10.810 -18.685 32.998 1.00 83.72 44 PRO D O 1
#

Foldseek 3Di:
DDDDDDDPDQDPVNVVVLCVVQVVVPHGSVVSVVVVVVVVVVDD/DDDDDDDPPQDPVNVVVLCVVQVVVVHDSVVSVVVVVVVVVVDD/DDDDDDDPDDDPVNVVVLCVVQVVVVHHSVVSVVVVVVVVVPDD/DDDDDDDPDQDPVRVVVLCVVQVVVVHHSVRSVVVVVVVVVPDD